Protein AF-A0A6L2MHD5-F1 (afdb_monomer_lite)

Sequence (99 aa):
MLEGYKVVNVPRAEDKKSQSSLYAQLEAIADMKFTYVATCQDYGNQKRTGDRRATDILNLMVNHPSLRVAYIDEFEERVGGKSQKVFYFVLVKAVDNLD

Radius of gyration: 21.29 Å; chains: 1; bounding box: 44×30×66 Å

Secondary structure (DSSP, 8-state):
------------HHHHHHHHHHHHHHHHHHHHH--EEEE-TTHHHHHHHT-HHHHHHHHHHHH-TTEEEEEEEEEEEEETTEEEEEEEEEEE--BTTB-

InterPro domains:
  IPR003440 Glycosyl transferase 48 domain [PF02364] (16-96)

Organism: Tanacetum cinerariifolium (NCBI:txid118510)

Foldseek 3Di:
DDDDDDDPDPDDPVVVVVVVVVVVVVVVVCLVPQAAEDEDACLLVCVVVVPCVVVVVLVVLVVPQSYKYWYKHWDWDQDPNDTDIDIDIDIDGDDPSRD

Structure (mmCIF, N/CA/C/O backbone):
data_AF-A0A6L2MHD5-F1
#
_entry.id   AF-A0A6L2MHD5-F1
#
loop_
_atom_site.group_PDB
_atom_site.id
_atom_site.type_symbol
_atom_site.label_atom_id
_atom_site.label_alt_id
_atom_site.label_comp_id
_atom_site.label_asym_id
_atom_site.label_entity_id
_atom_site.label_seq_id
_atom_site.pdbx_PDB_ins_code
_atom_site.Cartn_x
_atom_site.Cartn_y
_atom_site.Cartn_z
_atom_site.occupancy
_atom_site.B_iso_or_equiv
_atom_site.auth_seq_id
_atom_site.auth_comp_id
_atom_site.auth_asym_id
_atom_site.auth_atom_id
_atom_site.pdbx_PDB_model_num
ATOM 1 N N . MET A 1 1 ? 20.783 15.990 -26.222 1.00 33.84 1 MET A N 1
ATOM 2 C CA . MET A 1 1 ? 20.288 15.123 -27.311 1.00 33.84 1 MET A CA 1
ATOM 3 C C . MET A 1 1 ? 20.934 13.761 -27.133 1.00 33.84 1 MET A C 1
ATOM 5 O O . MET A 1 1 ? 22.152 13.692 -27.104 1.00 33.84 1 MET A O 1
ATOM 9 N N . LEU A 1 2 ? 20.125 12.731 -26.877 1.00 42.56 2 LEU A N 1
ATOM 10 C CA . LEU A 1 2 ? 20.548 11.331 -26.782 1.00 42.56 2 LEU A CA 1
ATOM 11 C C . LEU A 1 2 ? 20.690 10.794 -28.204 1.00 42.56 2 LEU A C 1
ATOM 13 O O . LEU A 1 2 ? 19.685 10.496 -28.846 1.00 42.56 2 LEU A O 1
ATOM 17 N N . GLU A 1 3 ? 21.913 10.725 -28.712 1.00 40.69 3 GLU A N 1
ATOM 18 C CA . GLU A 1 3 ? 22.166 10.248 -30.066 1.00 40.69 3 GLU A CA 1
ATOM 19 C C . GLU A 1 3 ? 22.688 8.812 -30.031 1.00 40.69 3 GLU A C 1
ATOM 21 O O . GLU A 1 3 ? 23.769 8.534 -29.524 1.00 40.69 3 GLU A O 1
ATOM 26 N N . GLY A 1 4 ? 21.857 7.908 -30.555 1.00 46.53 4 GLY A N 1
ATOM 27 C CA . GLY A 1 4 ? 22.281 6.686 -31.230 1.00 46.53 4 GLY A CA 1
ATOM 28 C C . GLY A 1 4 ? 22.969 5.613 -30.389 1.00 46.53 4 GLY A C 1
ATOM 29 O O . GLY A 1 4 ? 24.190 5.564 -30.311 1.00 46.53 4 GLY A O 1
ATOM 30 N N . TYR A 1 5 ? 22.201 4.623 -29.927 1.00 40.41 5 TYR A N 1
ATOM 31 C CA . TYR A 1 5 ? 22.749 3.292 -29.651 1.00 40.41 5 TYR A CA 1
ATOM 32 C C . TYR A 1 5 ? 21.964 2.230 -30.425 1.00 40.41 5 TYR A C 1
ATOM 34 O O . TYR A 1 5 ? 20.971 1.676 -29.960 1.00 40.41 5 TYR A O 1
ATOM 42 N N . LYS A 1 6 ? 22.427 1.942 -31.645 1.00 57.19 6 LYS A N 1
ATOM 43 C CA . LYS A 1 6 ? 22.216 0.645 -32.294 1.00 57.19 6 LYS A CA 1
ATOM 44 C C . LYS A 1 6 ? 23.580 -0.015 -32.441 1.00 57.19 6 LYS A C 1
ATOM 46 O O . LYS A 1 6 ? 24.341 0.330 -33.336 1.00 57.19 6 LYS A O 1
ATOM 51 N N . VAL A 1 7 ? 23.855 -0.985 -31.578 1.00 45.72 7 VAL A N 1
ATOM 52 C CA . VAL A 1 7 ? 24.939 -1.950 -31.766 1.00 45.72 7 VAL A CA 1
ATOM 53 C C . VAL A 1 7 ? 24.312 -3.332 -31.625 1.00 45.72 7 VAL A C 1
ATOM 55 O O . VAL A 1 7 ? 24.078 -3.811 -30.519 1.00 45.72 7 VAL A O 1
ATOM 58 N N . VAL A 1 8 ? 23.985 -3.964 -32.756 1.00 50.84 8 VAL A N 1
ATOM 59 C CA . VAL A 1 8 ? 23.705 -5.404 -32.780 1.00 50.84 8 VAL A CA 1
ATOM 60 C C . VAL A 1 8 ? 25.063 -6.092 -32.741 1.00 50.84 8 VAL A C 1
ATOM 62 O O . VAL A 1 8 ? 25.674 -6.340 -33.774 1.00 50.84 8 VAL A O 1
ATOM 65 N N . ASN A 1 9 ? 25.563 -6.332 -31.531 1.00 53.72 9 ASN A N 1
ATOM 66 C CA . ASN A 1 9 ? 26.703 -7.205 -31.294 1.00 53.72 9 ASN A CA 1
ATOM 67 C C . ASN A 1 9 ? 26.191 -8.428 -30.531 1.00 53.72 9 ASN A C 1
ATOM 69 O O . ASN A 1 9 ? 25.541 -8.287 -29.494 1.00 53.72 9 ASN A O 1
ATOM 73 N N . VAL A 1 10 ? 26.419 -9.624 -31.072 1.00 55.72 10 VAL A N 1
ATOM 74 C CA . VAL A 1 10 ? 26.019 -10.874 -30.416 1.00 55.72 10 VAL A CA 1
ATOM 75 C C . VAL A 1 10 ? 26.919 -11.041 -29.183 1.00 55.72 10 VAL A C 1
ATOM 77 O O . VAL A 1 10 ? 28.124 -11.220 -29.359 1.00 55.72 10 VAL A O 1
ATOM 80 N N . PRO A 1 11 ? 26.406 -10.951 -27.939 1.00 52.81 11 PRO A N 1
ATOM 81 C CA . PRO A 1 11 ? 27.284 -10.782 -26.784 1.00 52.81 11 PRO A CA 1
ATOM 82 C C . PRO A 1 11 ? 27.949 -12.106 -26.389 1.00 52.81 11 PRO A C 1
ATOM 84 O O . PRO A 1 11 ? 27.273 -13.142 -26.306 1.00 52.81 11 PRO A O 1
ATOM 87 N N . ARG A 1 12 ? 29.256 -12.066 -26.080 1.00 58.69 12 ARG A N 1
ATOM 88 C CA . ARG A 1 12 ? 29.965 -13.164 -25.396 1.00 58.69 12 ARG A CA 1
ATOM 89 C C . ARG A 1 12 ? 29.346 -13.388 -24.010 1.00 58.69 12 ARG A C 1
ATOM 91 O O . ARG A 1 12 ? 28.742 -12.491 -23.428 1.00 58.69 12 ARG A O 1
ATOM 98 N N . ALA A 1 13 ? 29.483 -14.598 -23.465 1.00 60.22 13 ALA A N 1
ATOM 99 C CA . ALA A 1 13 ? 28.856 -14.980 -22.192 1.00 60.22 13 ALA A CA 1
ATOM 100 C C . ALA A 1 13 ? 29.234 -14.059 -21.008 1.00 60.22 13 ALA A C 1
ATOM 102 O O . ALA A 1 13 ? 28.407 -13.827 -20.127 1.00 60.22 13 ALA A O 1
ATOM 103 N N . GLU A 1 14 ? 30.442 -13.490 -21.015 1.00 59.00 14 GLU A N 1
ATOM 104 C CA . GLU A 1 14 ? 30.916 -12.532 -20.004 1.00 59.00 14 GLU A CA 1
ATOM 105 C C . GLU A 1 14 ? 30.239 -11.156 -20.134 1.00 59.00 14 GLU A C 1
ATOM 107 O O . GLU A 1 14 ? 29.817 -10.580 -19.129 1.00 59.00 14 GLU A O 1
ATOM 112 N N . ASP A 1 15 ? 30.011 -10.684 -21.365 1.00 58.06 15 ASP A N 1
ATOM 113 C CA . ASP A 1 15 ? 29.285 -9.437 -21.637 1.00 58.06 15 ASP A CA 1
ATOM 114 C C . ASP A 1 15 ? 27.815 -9.541 -21.220 1.00 58.06 15 ASP A C 1
ATOM 116 O O . ASP A 1 15 ? 27.254 -8.589 -20.682 1.00 58.06 15 ASP A O 1
ATOM 120 N N . LYS A 1 16 ? 27.187 -10.715 -21.386 1.00 59.88 16 LYS A N 1
ATOM 121 C CA . LYS A 1 16 ? 25.812 -10.959 -20.907 1.00 59.88 16 LYS A CA 1
ATOM 122 C C . LYS A 1 16 ? 25.703 -10.829 -19.387 1.00 59.88 16 LYS A C 1
ATOM 124 O O . LYS A 1 16 ? 24.717 -10.291 -18.889 1.00 59.88 16 LYS A O 1
ATOM 129 N N . LYS A 1 17 ? 26.718 -11.299 -18.655 1.00 62.69 17 LYS A N 1
ATOM 130 C CA . LYS A 1 17 ? 26.761 -11.243 -17.187 1.00 62.69 17 LYS A CA 1
ATOM 131 C C . LYS A 1 17 ? 26.982 -9.810 -16.685 1.00 62.69 17 LYS A C 1
ATOM 133 O O . LYS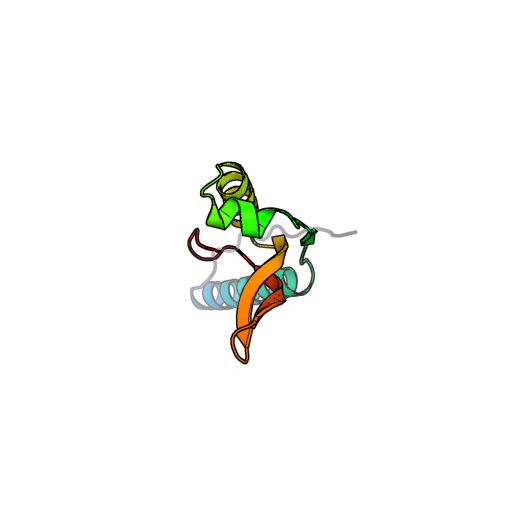 A 1 17 ? 26.334 -9.395 -15.729 1.00 62.69 17 LYS A O 1
ATOM 138 N N . SER A 1 18 ? 27.839 -9.050 -17.371 1.00 67.62 18 SER A N 1
ATOM 139 C CA . SER A 1 18 ? 28.086 -7.625 -17.104 1.00 67.62 18 SER A CA 1
ATOM 140 C C . SER A 1 18 ? 26.860 -6.752 -17.406 1.00 67.62 18 SER A C 1
ATOM 142 O O . SER A 1 18 ? 26.452 -5.936 -16.585 1.00 67.62 18 SER A O 1
ATOM 144 N N . GLN A 1 19 ? 26.191 -6.988 -18.538 1.00 71.88 19 GLN A N 1
ATOM 145 C CA . GLN A 1 19 ? 24.944 -6.300 -18.885 1.00 71.88 19 GLN A CA 1
ATOM 146 C C . GLN A 1 19 ? 23.836 -6.607 -17.870 1.00 71.88 19 GLN A C 1
ATOM 148 O O . GLN A 1 19 ? 23.196 -5.690 -17.368 1.00 71.88 19 GLN A O 1
ATOM 153 N N . SER A 1 20 ? 23.652 -7.875 -17.493 1.00 75.62 20 SER A N 1
ATOM 154 C CA . SER A 1 20 ? 22.662 -8.267 -16.481 1.00 75.62 20 SER A CA 1
ATOM 155 C C . SER A 1 20 ? 22.898 -7.599 -15.120 1.00 75.62 20 SER A C 1
ATOM 157 O O . SER A 1 20 ? 21.928 -7.208 -14.472 1.00 75.62 20 SER A O 1
ATOM 159 N N . SER A 1 21 ? 24.155 -7.433 -14.691 1.00 84.38 21 SER A N 1
ATOM 160 C CA . SER A 1 21 ? 24.462 -6.773 -13.414 1.00 84.38 21 SER A CA 1
ATOM 161 C C . SER A 1 21 ? 24.216 -5.263 -13.461 1.00 84.38 21 SER A C 1
ATOM 163 O O . SER A 1 21 ? 23.782 -4.685 -12.464 1.00 84.38 21 SER A O 1
ATOM 165 N N . LEU A 1 22 ? 24.454 -4.625 -14.611 1.00 86.50 22 LEU A N 1
ATOM 166 C CA . LEU A 1 22 ? 24.154 -3.212 -14.825 1.00 86.50 22 LEU A CA 1
ATOM 167 C C . LEU A 1 22 ? 22.642 -2.960 -14.833 1.00 86.50 22 LEU A C 1
ATOM 169 O O . LEU A 1 22 ? 22.183 -2.016 -14.195 1.00 86.50 22 LEU A O 1
ATOM 173 N N . TYR A 1 23 ? 21.866 -3.821 -15.499 1.00 84.62 23 TYR A N 1
ATOM 174 C CA . TYR A 1 23 ? 20.402 -3.741 -15.491 1.00 84.62 23 TYR A CA 1
ATOM 175 C C . TYR A 1 23 ? 19.831 -3.870 -14.075 1.00 84.62 23 TYR A C 1
ATOM 177 O O . TYR A 1 23 ? 19.039 -3.022 -13.676 1.00 84.62 23 TYR A O 1
ATOM 185 N N . ALA A 1 24 ? 20.297 -4.844 -13.286 1.00 85.62 24 ALA A N 1
ATOM 186 C CA . ALA A 1 24 ? 19.860 -5.004 -11.897 1.00 85.62 24 ALA A CA 1
ATOM 187 C C . ALA A 1 24 ? 20.193 -3.776 -11.024 1.00 85.62 24 ALA A C 1
ATOM 189 O O . ALA A 1 24 ? 19.400 -3.371 -10.178 1.00 85.62 24 ALA A O 1
ATOM 190 N N . GLN A 1 25 ? 21.354 -3.145 -11.239 1.00 86.31 25 GLN A N 1
ATOM 191 C CA . GLN A 1 25 ? 21.718 -1.907 -10.540 1.00 86.31 25 GLN A CA 1
ATOM 192 C C . GLN A 1 25 ? 20.830 -0.727 -10.947 1.00 86.31 25 GLN A C 1
ATOM 194 O O . GLN A 1 25 ? 20.428 0.059 -10.091 1.00 86.31 25 GLN A O 1
ATOM 199 N N . LEU A 1 26 ? 20.519 -0.590 -12.238 1.00 83.50 26 LEU A N 1
ATOM 200 C CA . LEU A 1 26 ? 19.630 0.462 -12.729 1.00 83.50 26 LEU A CA 1
ATOM 201 C C . LEU A 1 26 ? 18.204 0.288 -12.199 1.00 83.50 26 LEU A C 1
ATOM 203 O O . LEU A 1 26 ? 17.596 1.275 -11.794 1.00 83.50 26 LEU A O 1
ATOM 207 N N . GLU A 1 27 ? 17.707 -0.946 -12.146 1.00 80.56 27 GLU A N 1
ATOM 208 C CA . GLU A 1 27 ? 16.414 -1.290 -11.551 1.00 80.56 27 GLU A CA 1
ATOM 209 C C . GLU A 1 27 ? 16.390 -0.960 -10.052 1.00 80.56 27 GLU A C 1
ATOM 211 O O . GLU A 1 27 ? 15.512 -0.230 -9.602 1.00 80.56 27 GLU A O 1
ATOM 216 N N . ALA A 1 28 ? 17.425 -1.343 -9.297 1.00 81.94 28 ALA A N 1
ATOM 217 C CA . ALA A 1 28 ? 17.540 -0.998 -7.878 1.00 81.94 28 ALA A CA 1
ATOM 218 C C . ALA A 1 28 ? 17.595 0.523 -7.629 1.00 81.94 28 ALA A C 1
ATOM 220 O O . ALA A 1 28 ? 17.004 1.030 -6.673 1.00 81.94 28 ALA A O 1
ATOM 221 N N . ILE A 1 29 ? 18.290 1.276 -8.490 1.00 80.75 29 ILE A N 1
ATOM 222 C CA . ILE A 1 29 ? 18.323 2.744 -8.421 1.00 80.75 29 ILE A CA 1
ATOM 223 C C . ILE A 1 29 ? 16.950 3.331 -8.763 1.00 80.75 29 ILE A C 1
ATOM 225 O O . ILE A 1 29 ? 16.533 4.297 -8.121 1.00 80.75 29 ILE A O 1
ATOM 229 N N . ALA A 1 30 ? 16.251 2.777 -9.754 1.00 72.50 30 ALA A N 1
ATOM 230 C CA . ALA A 1 30 ? 14.914 3.218 -10.126 1.00 72.50 30 ALA A CA 1
ATOM 231 C C . ALA A 1 30 ? 13.913 2.968 -8.989 1.00 72.50 30 ALA A C 1
ATOM 233 O O . ALA A 1 30 ? 13.205 3.895 -8.609 1.00 72.50 30 ALA A O 1
ATOM 234 N N . ASP A 1 31 ? 13.943 1.794 -8.363 1.00 73.31 31 ASP A N 1
ATOM 235 C CA . ASP A 1 31 ? 13.103 1.457 -7.208 1.00 73.31 31 ASP A CA 1
ATOM 236 C C . ASP A 1 31 ? 13.382 2.337 -5.984 1.00 73.31 31 ASP A C 1
ATOM 238 O O . ASP A 1 31 ? 12.470 2.662 -5.215 1.00 73.31 31 ASP A O 1
ATOM 242 N N . MET A 1 32 ? 14.641 2.745 -5.795 1.00 74.38 32 MET A N 1
ATOM 243 C CA . MET A 1 32 ? 15.029 3.658 -4.721 1.00 74.38 32 MET A CA 1
ATOM 244 C C . MET A 1 32 ? 14.575 5.097 -4.995 1.00 74.38 32 MET A C 1
ATOM 246 O O . MET A 1 32 ? 14.164 5.797 -4.072 1.00 74.38 32 MET A O 1
ATOM 250 N N . LYS A 1 33 ? 14.665 5.561 -6.248 1.00 72.69 33 LYS A N 1
ATOM 251 C CA . LYS A 1 33 ? 14.409 6.965 -6.615 1.00 72.69 33 LYS A CA 1
ATOM 252 C C . LYS A 1 33 ? 12.957 7.256 -6.970 1.00 72.69 33 LYS A C 1
ATOM 254 O O . LYS A 1 33 ? 12.479 8.354 -6.701 1.00 72.69 33 LYS A O 1
ATOM 259 N N . PHE A 1 34 ? 12.264 6.300 -7.570 1.00 64.56 34 PHE A N 1
ATOM 260 C CA . PHE A 1 34 ? 10.901 6.451 -8.056 1.00 64.56 34 PHE A CA 1
ATOM 261 C C . PHE A 1 34 ? 9.989 5.579 -7.216 1.00 64.56 34 PHE A C 1
ATOM 263 O O . PHE A 1 34 ? 9.552 4.517 -7.626 1.00 64.56 34 PHE A O 1
ATOM 270 N N . THR A 1 35 ? 9.724 6.032 -5.997 1.00 79.25 35 THR A N 1
ATOM 271 C CA . THR A 1 35 ? 8.703 5.430 -5.148 1.00 79.25 35 THR A CA 1
ATOM 272 C C . THR A 1 35 ? 7.476 6.323 -5.182 1.00 79.25 35 THR A C 1
ATOM 274 O O . THR A 1 35 ? 7.501 7.431 -4.650 1.00 79.25 35 THR A O 1
ATOM 277 N N . TYR A 1 36 ? 6.399 5.854 -5.805 1.00 88.12 36 TYR A N 1
ATOM 278 C CA . TYR A 1 36 ? 5.105 6.514 -5.669 1.00 88.12 36 TYR A CA 1
ATOM 279 C C . TYR A 1 36 ? 4.469 6.014 -4.377 1.00 88.12 36 TYR A C 1
ATOM 281 O O . TYR A 1 36 ? 4.397 4.808 -4.156 1.00 88.12 36 TYR A O 1
ATOM 289 N N . VAL A 1 37 ? 4.036 6.925 -3.507 1.00 91.00 37 VAL A N 1
ATOM 290 C CA . VAL A 1 37 ? 3.296 6.569 -2.292 1.00 91.00 37 VAL A CA 1
ATOM 291 C C . VAL A 1 37 ? 1.875 7.083 -2.433 1.00 91.00 37 VAL A C 1
ATOM 293 O O . VAL A 1 37 ? 1.665 8.288 -2.562 1.00 91.00 37 VAL A O 1
ATOM 296 N N . ALA A 1 38 ? 0.908 6.172 -2.398 1.00 92.75 38 ALA A N 1
ATOM 297 C CA . ALA A 1 38 ? -0.507 6.507 -2.326 1.00 92.75 38 ALA A CA 1
ATOM 298 C C . ALA A 1 38 ? -1.005 6.300 -0.893 1.00 92.75 38 ALA A C 1
ATOM 300 O O . ALA A 1 38 ? -0.768 5.254 -0.289 1.00 92.75 38 ALA A O 1
ATOM 301 N N . THR A 1 39 ? -1.693 7.294 -0.333 1.00 92.69 39 THR A N 1
ATOM 302 C CA . THR A 1 39 ? -2.339 7.153 0.973 1.00 92.69 39 THR A CA 1
ATOM 303 C C . THR A 1 39 ? -3.734 6.562 0.788 1.00 92.69 39 THR A C 1
ATOM 305 O O . THR A 1 39 ? -4.590 7.133 0.115 1.00 92.69 39 THR A O 1
ATOM 308 N N . CYS A 1 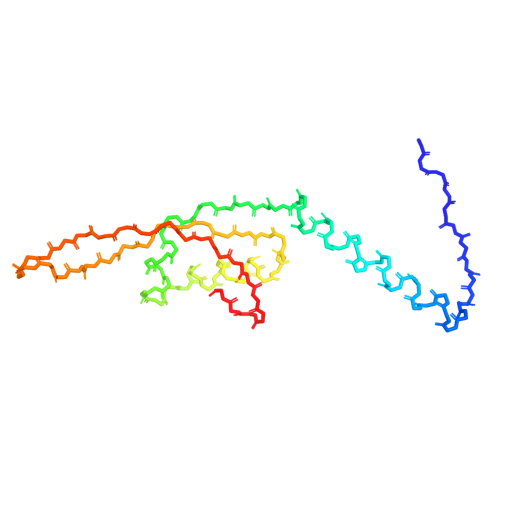40 ? -3.978 5.405 1.392 1.00 90.06 40 CYS A N 1
ATOM 309 C CA . CYS A 1 40 ? -5.259 4.708 1.340 1.00 90.06 40 CYS A CA 1
ATOM 310 C C . CYS A 1 40 ? -5.701 4.417 2.772 1.00 90.06 40 CYS A C 1
ATOM 312 O O . CYS A 1 40 ? -5.581 3.295 3.244 1.00 90.06 40 CYS A O 1
ATOM 314 N N . GLN A 1 41 ? -6.180 5.441 3.484 1.00 89.19 41 GLN A N 1
ATOM 315 C CA . GLN A 1 41 ? -6.492 5.336 4.918 1.00 89.19 41 GLN A CA 1
ATOM 316 C C . GLN A 1 41 ? -7.457 4.182 5.237 1.00 89.19 41 GLN A C 1
ATOM 318 O O . GLN A 1 41 ? -7.254 3.462 6.208 1.00 89.19 41 GLN A O 1
ATOM 323 N N . ASP A 1 42 ? -8.431 3.930 4.361 1.00 91.19 42 ASP A N 1
ATOM 324 C CA . ASP A 1 42 ? -9.410 2.852 4.539 1.00 91.19 42 ASP A CA 1
ATOM 325 C C . ASP A 1 42 ? -8.875 1.453 4.187 1.00 91.19 42 ASP A C 1
ATOM 327 O O . ASP A 1 42 ? -9.572 0.462 4.408 1.00 91.19 42 ASP A O 1
ATOM 331 N N . TYR A 1 43 ? -7.664 1.342 3.631 1.00 93.12 43 TYR A N 1
ATOM 332 C CA . TYR A 1 43 ? -7.117 0.077 3.136 1.00 93.12 43 TYR A CA 1
ATOM 333 C C . TYR A 1 43 ? -7.001 -0.980 4.237 1.00 93.12 43 TYR A C 1
ATOM 335 O O . TYR A 1 43 ? -7.428 -2.113 4.036 1.00 93.12 43 TYR A O 1
ATOM 343 N N . GLY A 1 44 ? -6.514 -0.610 5.426 1.00 90.62 44 GLY A N 1
ATOM 344 C CA . GLY A 1 44 ? -6.401 -1.542 6.555 1.00 90.62 44 GLY A CA 1
ATOM 345 C C . GLY A 1 44 ? -7.751 -2.129 6.984 1.00 90.62 44 GLY A C 1
ATOM 346 O O . GLY A 1 44 ? -7.866 -3.329 7.247 1.00 90.62 44 GLY A O 1
ATOM 347 N N . ASN A 1 45 ? -8.806 -1.308 6.984 1.00 91.62 45 ASN A N 1
ATOM 348 C CA . ASN A 1 45 ? -10.166 -1.762 7.275 1.00 91.62 45 ASN A CA 1
ATOM 349 C C . ASN A 1 45 ? -10.739 -2.630 6.141 1.00 91.62 45 ASN A C 1
ATOM 351 O O . ASN A 1 45 ? -11.345 -3.671 6.394 1.00 91.62 45 ASN A O 1
ATOM 355 N N . GLN A 1 46 ? -10.513 -2.245 4.883 1.00 93.81 46 GLN A N 1
ATOM 356 C CA . GLN A 1 46 ? -10.922 -3.032 3.716 1.00 93.81 46 GLN A CA 1
ATO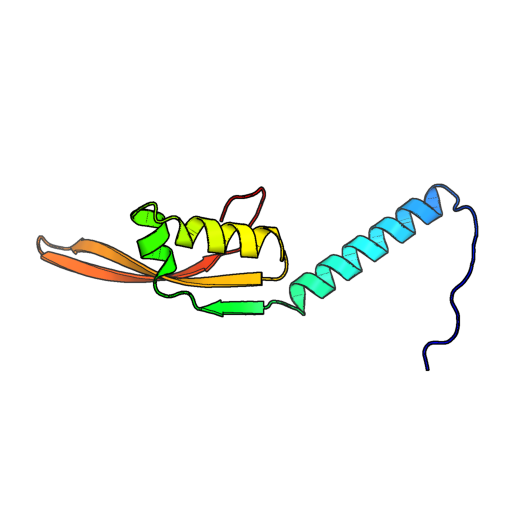M 357 C C . GLN A 1 46 ? -10.238 -4.409 3.702 1.00 93.81 46 GLN A C 1
ATOM 359 O O . GLN A 1 46 ? -10.905 -5.416 3.471 1.00 93.81 46 GLN A O 1
ATOM 364 N N . LYS A 1 47 ? -8.943 -4.478 4.043 1.00 91.81 47 LYS A N 1
ATOM 365 C CA . LYS A 1 47 ? -8.175 -5.728 4.154 1.00 91.81 47 LYS A CA 1
ATOM 366 C C . LYS A 1 47 ? -8.742 -6.632 5.251 1.00 91.81 47 LYS A C 1
ATOM 368 O O . LYS A 1 47 ? -8.973 -7.812 5.005 1.00 91.81 47 LYS A O 1
ATOM 373 N N . ARG A 1 48 ? -9.041 -6.084 6.438 1.00 90.12 48 ARG A N 1
ATOM 374 C CA . ARG A 1 48 ? -9.637 -6.846 7.557 1.00 90.12 48 ARG A CA 1
ATOM 375 C C . ARG A 1 48 ? -11.044 -7.358 7.275 1.00 90.12 48 ARG A C 1
ATOM 377 O O . ARG A 1 48 ? -11.394 -8.446 7.720 1.00 90.12 48 ARG A O 1
ATOM 384 N N . THR A 1 49 ? -11.852 -6.578 6.567 1.00 92.69 49 THR A N 1
ATOM 385 C CA . THR A 1 49 ? -13.238 -6.945 6.241 1.00 92.69 49 THR A CA 1
ATOM 386 C C . THR A 1 49 ? -13.351 -7.812 4.984 1.00 92.69 49 THR A C 1
ATOM 388 O O . THR A 1 49 ? -14.441 -8.292 4.684 1.00 92.69 49 THR A O 1
ATOM 391 N N . GLY A 1 50 ? -12.245 -8.047 4.264 1.00 92.25 50 GLY A N 1
ATOM 392 C CA . GLY A 1 50 ? -12.240 -8.809 3.013 1.00 92.25 50 GLY A CA 1
ATOM 393 C C . GLY A 1 50 ? -12.944 -8.084 1.861 1.00 92.25 50 GLY A C 1
ATOM 394 O O . GLY A 1 50 ? -13.500 -8.725 0.972 1.00 92.25 50 GLY A O 1
ATOM 395 N N . ASP A 1 51 ? -12.966 -6.751 1.884 1.00 96.25 51 ASP A N 1
ATOM 396 C CA . ASP A 1 51 ? -13.573 -5.933 0.837 1.00 96.25 51 ASP A CA 1
ATOM 397 C C . ASP A 1 51 ? -12.765 -6.039 -0.467 1.00 96.25 51 ASP A C 1
ATOM 399 O O . ASP A 1 51 ? -11.541 -5.893 -0.463 1.00 96.25 51 ASP A O 1
ATOM 403 N N . ARG A 1 52 ? -13.446 -6.219 -1.609 1.00 95.44 52 ARG A N 1
ATOM 404 C CA . ARG A 1 52 ? -12.787 -6.325 -2.925 1.00 95.44 52 ARG A CA 1
ATOM 405 C C . ARG A 1 52 ? -11.897 -5.127 -3.253 1.00 95.44 52 ARG A C 1
ATOM 407 O O . ARG A 1 52 ? -10.945 -5.276 -4.006 1.00 95.44 52 ARG A O 1
ATOM 414 N N . ARG A 1 53 ? -12.194 -3.945 -2.701 1.00 95.25 53 ARG A N 1
ATOM 415 C CA . ARG A 1 53 ? -11.392 -2.733 -2.915 1.00 95.25 53 ARG A CA 1
ATOM 416 C C . ARG A 1 53 ? -9.958 -2.906 -2.413 1.00 95.25 53 ARG A C 1
ATOM 418 O O . ARG A 1 53 ? -9.043 -2.382 -3.041 1.00 95.25 53 ARG A O 1
ATOM 425 N N . ALA A 1 54 ? -9.744 -3.694 -1.354 1.00 94.50 54 ALA A N 1
ATOM 426 C CA . ALA A 1 54 ? -8.396 -4.051 -0.917 1.00 94.50 54 ALA A CA 1
ATOM 427 C C . ALA A 1 54 ? -7.680 -4.912 -1.968 1.00 94.50 54 ALA A C 1
ATOM 429 O O . ALA A 1 54 ? -6.515 -4.674 -2.269 1.00 94.50 54 ALA A O 1
ATOM 430 N N . THR A 1 55 ? -8.385 -5.861 -2.589 1.00 94.38 55 THR A N 1
ATOM 431 C CA . THR A 1 55 ? -7.840 -6.668 -3.691 1.00 94.38 55 THR A CA 1
ATOM 432 C C . THR A 1 55 ? -7.512 -5.814 -4.915 1.00 94.38 55 THR A C 1
ATOM 434 O O . THR A 1 55 ? -6.460 -6.000 -5.519 1.00 94.38 55 THR A O 1
ATOM 437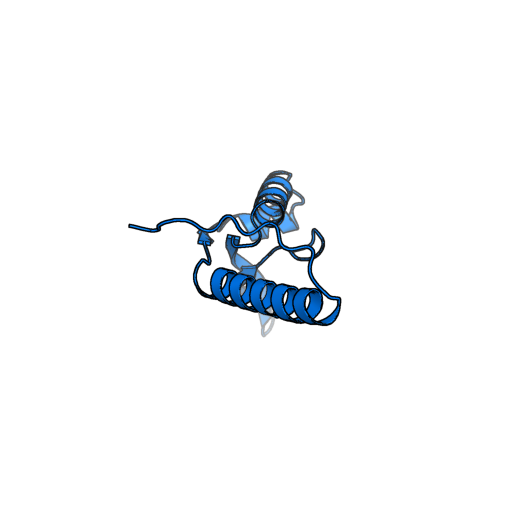 N N . ASP A 1 56 ? -8.364 -4.849 -5.265 1.00 95.12 56 ASP A N 1
ATOM 438 C CA . ASP A 1 56 ? -8.106 -3.925 -6.376 1.00 95.12 56 ASP A CA 1
ATOM 439 C C . ASP A 1 56 ? -6.843 -3.082 -6.123 1.00 95.12 56 ASP A C 1
ATOM 441 O O . ASP A 1 56 ? -6.019 -2.911 -7.022 1.00 95.12 56 ASP A O 1
ATOM 445 N N . ILE A 1 57 ? -6.646 -2.607 -4.886 1.00 94.62 57 ILE A N 1
ATOM 446 C CA . ILE A 1 57 ? -5.441 -1.870 -4.475 1.00 94.62 57 ILE A CA 1
ATOM 447 C C . ILE A 1 57 ? -4.198 -2.773 -4.506 1.00 94.62 57 ILE A C 1
ATOM 449 O O . ILE A 1 57 ? -3.162 -2.358 -5.027 1.00 94.62 57 ILE A O 1
ATOM 453 N N . LEU A 1 58 ? -4.294 -4.013 -4.015 1.00 93.69 58 LEU A N 1
ATOM 454 C CA . LEU A 1 58 ? -3.219 -5.005 -4.110 1.00 93.69 58 LEU A CA 1
ATOM 455 C C . LEU A 1 58 ? -2.825 -5.265 -5.569 1.00 93.69 58 LEU A C 1
ATOM 457 O O . LEU A 1 58 ? -1.645 -5.201 -5.906 1.00 93.69 58 LEU A O 1
ATOM 461 N N . ASN A 1 59 ? -3.802 -5.480 -6.450 1.00 94.12 59 ASN A N 1
ATOM 462 C CA . ASN A 1 59 ? -3.564 -5.661 -7.882 1.00 94.12 59 ASN A CA 1
ATOM 463 C C . ASN A 1 59 ? -2.862 -4.445 -8.497 1.00 94.12 59 ASN A C 1
ATOM 465 O O . ASN A 1 59 ? -1.989 -4.590 -9.351 1.00 94.12 59 ASN A O 1
ATOM 469 N N . LEU A 1 60 ? -3.215 -3.237 -8.054 1.00 93.38 60 LEU A N 1
ATOM 470 C CA . LEU A 1 60 ? -2.575 -2.010 -8.509 1.00 93.38 60 LEU A CA 1
ATOM 471 C C . LEU A 1 60 ? -1.104 -1.945 -8.055 1.00 93.38 60 LEU A C 1
ATOM 473 O O . LEU A 1 60 ? -0.247 -1.595 -8.862 1.00 93.38 60 LEU A O 1
ATOM 477 N N . MET A 1 61 ? -0.788 -2.359 -6.822 1.00 93.00 61 MET A N 1
ATOM 478 C CA . MET A 1 61 ? 0.600 -2.483 -6.347 1.00 93.00 61 MET A CA 1
ATOM 479 C C . MET A 1 61 ? 1.392 -3.565 -7.098 1.00 93.00 61 MET A C 1
ATOM 481 O O . MET A 1 61 ? 2.548 -3.340 -7.441 1.00 93.00 61 MET A O 1
ATOM 485 N N . VAL A 1 62 ? 0.786 -4.719 -7.398 1.00 92.50 62 VAL A N 1
ATOM 486 C CA . VAL A 1 62 ? 1.429 -5.800 -8.173 1.00 92.50 62 VAL A CA 1
ATOM 487 C C . VAL A 1 62 ? 1.764 -5.339 -9.595 1.00 92.50 62 VAL A C 1
ATOM 489 O O . VAL A 1 62 ? 2.862 -5.588 -10.087 1.00 92.50 62 VAL A O 1
ATOM 492 N N . ASN A 1 63 ? 0.840 -4.631 -10.250 1.00 92.25 63 ASN A N 1
ATOM 493 C CA . ASN A 1 63 ? 1.030 -4.127 -11.614 1.00 92.25 63 ASN A CA 1
ATOM 494 C C . ASN A 1 63 ? 2.002 -2.939 -11.693 1.00 92.25 63 ASN A C 1
ATOM 496 O O . ASN A 1 63 ? 2.529 -2.639 -12.767 1.00 92.25 63 ASN A O 1
ATOM 500 N N . HIS A 1 64 ? 2.247 -2.262 -10.571 1.00 90.44 64 HIS A N 1
ATOM 501 C CA . HIS A 1 64 ? 3.148 -1.120 -10.473 1.00 90.44 64 HIS A CA 1
ATOM 502 C C . HIS A 1 64 ? 4.148 -1.328 -9.324 1.00 90.44 64 HIS A C 1
ATOM 504 O O . HIS A 1 64 ? 3.953 -0.760 -8.252 1.00 90.44 64 HIS A O 1
ATOM 510 N N . PRO A 1 65 ? 5.252 -2.072 -9.538 1.00 86.38 65 PRO A N 1
ATOM 511 C CA . PRO A 1 65 ? 6.200 -2.459 -8.478 1.00 86.38 65 PRO A CA 1
ATOM 512 C C . PRO A 1 65 ? 6.807 -1.291 -7.685 1.00 86.38 65 PRO A C 1
ATOM 514 O O . PRO A 1 65 ? 7.175 -1.424 -6.519 1.00 86.38 65 PRO A O 1
ATOM 517 N N . SER A 1 66 ? 6.889 -0.121 -8.315 1.00 86.38 66 SER A N 1
ATOM 518 C CA . SER A 1 66 ? 7.372 1.123 -7.716 1.00 86.38 66 SER A CA 1
ATOM 519 C C . SER A 1 66 ? 6.358 1.801 -6.776 1.00 86.38 66 SER A C 1
ATOM 521 O O . SER A 1 66 ? 6.714 2.732 -6.046 1.00 86.38 66 SER A O 1
ATOM 523 N N . LEU A 1 67 ? 5.090 1.374 -6.795 1.00 90.25 67 LEU A N 1
ATOM 524 C CA . LEU A 1 67 ? 4.031 1.899 -5.942 1.00 90.25 67 LEU A CA 1
ATOM 525 C C . LEU A 1 67 ? 4.084 1.264 -4.552 1.00 90.25 67 LEU A C 1
ATOM 527 O O . LEU A 1 67 ? 4.204 0.053 -4.387 1.00 90.25 67 LEU A O 1
ATOM 531 N N . ARG A 1 68 ? 3.917 2.107 -3.538 1.00 91.75 68 ARG A N 1
ATOM 532 C CA . ARG A 1 68 ? 3.696 1.710 -2.151 1.00 91.75 68 ARG A CA 1
ATOM 533 C C . ARG A 1 68 ? 2.397 2.323 -1.650 1.00 91.75 68 ARG A C 1
ATOM 535 O O . ARG A 1 68 ? 2.046 3.443 -2.031 1.00 91.75 68 ARG A O 1
ATOM 542 N N . VAL A 1 69 ? 1.703 1.610 -0.774 1.00 94.69 69 VAL A N 1
ATOM 543 C CA . VAL A 1 69 ? 0.465 2.091 -0.152 1.00 94.69 69 VAL A CA 1
ATOM 544 C C . VAL A 1 69 ? 0.725 2.373 1.317 1.00 94.69 69 VAL A C 1
ATOM 546 O O . VAL A 1 69 ? 1.260 1.534 2.037 1.00 94.69 69 VAL A O 1
ATOM 549 N N . ALA A 1 70 ? 0.359 3.573 1.756 1.00 95.12 70 ALA A N 1
ATOM 550 C CA . ALA A 1 70 ? 0.428 3.980 3.149 1.00 95.12 70 ALA A CA 1
ATOM 551 C C . ALA A 1 70 ? -0.979 4.049 3.751 1.00 95.12 70 ALA A C 1
ATOM 553 O O . ALA A 1 70 ? -1.876 4.658 3.165 1.00 95.12 70 ALA A O 1
ATOM 554 N N . TYR A 1 71 ? -1.174 3.464 4.928 1.00 94.94 71 TYR A N 1
ATOM 555 C CA . TYR A 1 71 ? -2.448 3.500 5.648 1.00 94.94 71 TYR A CA 1
ATOM 556 C C . TYR A 1 71 ? -2.231 3.533 7.162 1.00 94.94 71 TYR A C 1
ATOM 558 O 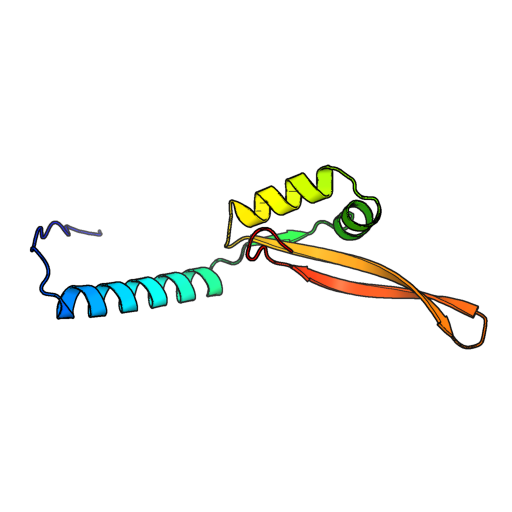O . TYR A 1 71 ? -1.129 3.274 7.648 1.00 94.94 71 TYR A O 1
ATOM 566 N N . ILE A 1 72 ? -3.275 3.886 7.910 1.00 92.38 72 ILE A N 1
ATOM 567 C CA . ILE A 1 72 ? -3.281 3.790 9.370 1.00 92.38 72 ILE A CA 1
ATOM 568 C C . ILE A 1 72 ? -4.022 2.517 9.751 1.00 92.38 72 ILE A C 1
ATOM 570 O O . ILE A 1 72 ? -5.170 2.323 9.353 1.00 92.38 72 ILE A O 1
ATOM 574 N N . ASP A 1 73 ? -3.373 1.658 10.527 1.00 90.31 73 ASP A N 1
ATOM 575 C CA . ASP A 1 73 ? -4.024 0.497 11.112 1.00 90.31 73 ASP A CA 1
ATOM 576 C C . ASP A 1 73 ? -4.453 0.797 12.547 1.00 90.31 7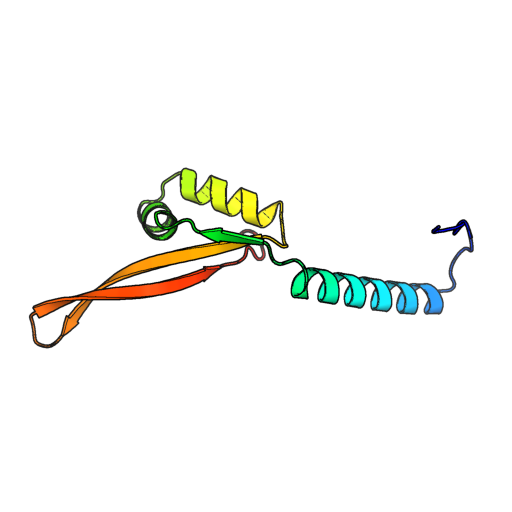3 ASP A C 1
ATOM 578 O O . ASP A 1 73 ? -3.673 1.307 13.354 1.00 90.31 73 ASP A O 1
ATOM 582 N N . GLU A 1 74 ? -5.714 0.506 12.844 1.00 88.56 74 GLU A N 1
ATOM 583 C CA . GLU A 1 74 ? -6.344 0.775 14.132 1.00 88.56 74 GLU A CA 1
ATOM 584 C C . GLU A 1 74 ? -6.613 -0.531 14.882 1.00 88.56 74 GLU A C 1
ATOM 586 O O . GLU A 1 74 ? -7.367 -1.389 14.407 1.00 88.56 74 GLU A O 1
ATOM 591 N N . PHE A 1 75 ? -6.045 -0.651 16.079 1.00 85.12 75 PHE A N 1
ATOM 592 C CA . PHE A 1 75 ? -6.218 -1.797 16.965 1.00 85.12 75 PHE A CA 1
ATOM 593 C C . PHE A 1 75 ? -6.855 -1.379 18.285 1.00 85.12 75 PHE A C 1
ATOM 595 O O . PHE A 1 75 ? -6.646 -0.270 18.775 1.00 85.12 75 PHE A O 1
ATOM 602 N N . GLU A 1 76 ? -7.606 -2.299 18.885 1.00 88.94 76 GLU A N 1
ATOM 603 C CA . GLU A 1 76 ? -8.042 -2.175 20.272 1.00 88.94 76 GLU A CA 1
ATOM 604 C C . GLU A 1 76 ? -7.139 -3.025 21.165 1.00 88.94 76 GLU A C 1
ATOM 606 O O . GLU A 1 76 ? -7.149 -4.254 21.088 1.00 88.94 76 GLU A O 1
ATOM 611 N N . GLU A 1 77 ? -6.380 -2.375 22.044 1.00 87.31 77 GLU A N 1
ATOM 612 C CA . GLU A 1 77 ? -5.591 -3.046 23.075 1.00 87.31 77 GLU A CA 1
ATOM 613 C C . GLU A 1 77 ? -6.257 -2.897 24.446 1.00 87.31 77 GLU A C 1
ATOM 615 O O . GLU A 1 77 ? -6.859 -1.870 24.771 1.00 87.31 77 GLU A O 1
ATOM 620 N N . ARG A 1 78 ? -6.152 -3.935 25.285 1.00 84.44 78 ARG A N 1
ATOM 621 C CA . ARG A 1 78 ? -6.609 -3.888 26.681 1.00 84.44 78 ARG A CA 1
ATOM 622 C C . ARG A 1 78 ? -5.425 -3.626 27.601 1.00 84.44 78 ARG A C 1
ATOM 624 O O . ARG A 1 78 ? -4.675 -4.545 27.915 1.00 84.44 78 ARG A O 1
ATOM 631 N N . VAL A 1 79 ? -5.317 -2.399 28.104 1.00 82.44 79 VAL A N 1
ATOM 632 C CA . VAL A 1 79 ? -4.311 -2.014 29.103 1.00 82.44 79 VAL A CA 1
ATOM 633 C C . VAL A 1 79 ? -5.025 -1.727 30.422 1.00 82.44 79 VAL A C 1
ATOM 635 O O . VAL A 1 79 ? -5.902 -0.868 30.502 1.00 82.44 79 VAL A O 1
ATOM 638 N N . GLY A 1 80 ? -4.705 -2.493 31.469 1.00 82.56 80 GLY A N 1
ATOM 639 C CA . GLY A 1 80 ? -5.298 -2.303 32.800 1.00 82.56 80 GLY A CA 1
ATOM 640 C C . GLY A 1 80 ? -6.826 -2.468 32.850 1.00 82.56 80 GLY A C 1
ATOM 641 O O . GLY A 1 80 ? -7.494 -1.776 33.613 1.00 82.56 80 GLY A O 1
ATOM 642 N N . GLY A 1 81 ? -7.395 -3.343 32.012 1.00 85.25 81 GLY A N 1
ATOM 643 C CA . GLY A 1 81 ? -8.839 -3.614 31.973 1.00 85.25 81 GLY A CA 1
ATOM 644 C C . GLY A 1 81 ? -9.680 -2.582 31.211 1.00 85.25 81 GLY A C 1
ATOM 645 O O . GLY A 1 81 ? -10.894 -2.753 31.117 1.00 85.25 81 GLY A O 1
ATOM 646 N N . LYS A 1 82 ? -9.062 -1.545 30.630 1.00 86.62 82 LYS A N 1
ATOM 647 C CA . LYS A 1 82 ? -9.721 -0.578 29.740 1.00 86.62 82 LYS A CA 1
ATOM 648 C C . LYS A 1 82 ? -9.270 -0.805 28.297 1.00 86.62 82 LYS A C 1
ATOM 650 O O . LYS A 1 82 ? -8.094 -1.061 28.051 1.00 86.62 82 LYS A O 1
ATOM 655 N N . SER A 1 83 ? -10.208 -0.729 27.356 1.00 89.44 83 SER A N 1
ATOM 656 C CA . SER A 1 83 ? -9.917 -0.753 25.920 1.00 89.44 83 SER A CA 1
ATOM 657 C C . SER A 1 83 ? -9.392 0.610 25.472 1.00 89.44 83 SER A C 1
ATOM 659 O O . SER A 1 83 ? -10.036 1.632 25.718 1.00 89.44 83 SER A O 1
ATOM 661 N N . GLN A 1 84 ? -8.243 0.624 24.805 1.00 91.06 84 GLN A N 1
ATOM 662 C CA . GLN A 1 84 ? -7.640 1.806 24.201 1.00 91.06 84 GLN A CA 1
ATOM 663 C C . GLN A 1 84 ? -7.416 1.564 22.708 1.00 91.06 84 GLN A C 1
ATOM 665 O O . GLN A 1 84 ? -6.986 0.484 22.307 1.00 91.06 84 GLN A O 1
ATOM 670 N N . LYS A 1 85 ? -7.696 2.586 21.894 1.00 90.44 85 LYS A N 1
ATOM 671 C CA . LYS A 1 85 ? -7.370 2.584 20.467 1.00 90.44 85 LYS A CA 1
ATOM 672 C C . LYS A 1 85 ? -5.896 2.915 20.269 1.00 90.44 85 LYS A C 1
ATOM 674 O O . LYS A 1 85 ? -5.422 3.932 20.779 1.00 90.44 85 LYS A O 1
ATOM 679 N N . VAL A 1 86 ? -5.204 2.067 19.522 1.00 91.31 86 VAL A N 1
ATOM 680 C CA . VAL A 1 86 ? -3.799 2.220 19.139 1.00 91.31 86 VAL A CA 1
ATOM 681 C C . VAL A 1 86 ? -3.725 2.318 17.621 1.00 91.31 86 VAL A C 1
ATOM 683 O O . VAL A 1 86 ? -4.422 1.592 16.914 1.00 91.31 86 VAL A O 1
ATOM 686 N N . PHE A 1 87 ? -2.892 3.233 17.129 1.00 91.00 87 PHE A N 1
ATOM 687 C CA . PHE A 1 87 ? -2.739 3.510 15.705 1.00 91.00 87 PHE A CA 1
ATOM 688 C C . PHE A 1 87 ? -1.305 3.237 15.264 1.00 91.00 87 PHE A C 1
ATOM 690 O O . PHE A 1 87 ? -0.363 3.760 15.865 1.00 91.00 87 PHE A O 1
ATOM 697 N N . TYR A 1 88 ? -1.146 2.474 14.186 1.00 91.06 88 TYR A N 1
ATOM 698 C CA . TYR A 1 88 ? 0.142 2.233 13.543 1.00 91.06 88 TYR A CA 1
ATOM 699 C C . TYR A 1 88 ? 0.126 2.790 12.126 1.00 91.06 88 TYR A C 1
ATOM 701 O O . TYR A 1 88 ? -0.796 2.535 11.356 1.00 91.06 88 TYR A O 1
ATOM 709 N N . PHE A 1 89 ? 1.167 3.537 11.767 1.00 92.06 89 PHE A N 1
ATOM 710 C CA . PHE A 1 89 ? 1.391 3.928 10.381 1.00 92.06 89 PHE A CA 1
ATOM 711 C C . PHE A 1 89 ? 2.037 2.763 9.640 1.00 92.06 89 PHE A C 1
ATOM 713 O O . PHE A 1 89 ? 3.131 2.329 10.002 1.00 92.06 89 PHE A O 1
ATOM 720 N N . VAL A 1 90 ? 1.365 2.272 8.606 1.00 93.44 90 VAL A N 1
ATOM 721 C CA . VAL A 1 90 ? 1.824 1.142 7.804 1.00 93.44 90 VAL A CA 1
ATOM 722 C C . VAL A 1 90 ? 2.167 1.626 6.402 1.00 93.44 90 VAL A C 1
ATOM 724 O O . VAL A 1 90 ? 1.427 2.406 5.805 1.00 93.44 90 VAL A O 1
ATOM 727 N N . LEU A 1 91 ? 3.296 1.152 5.878 1.00 93.44 91 LEU A N 1
ATOM 728 C CA . LEU A 1 91 ? 3.713 1.333 4.492 1.00 93.44 91 LEU A CA 1
ATOM 729 C C . LEU A 1 91 ? 3.963 -0.051 3.888 1.00 93.44 91 LEU A C 1
ATOM 731 O O . LEU A 1 91 ? 4.888 -0.740 4.315 1.00 93.44 91 LEU A O 1
ATOM 735 N N . VAL A 1 92 ? 3.154 -0.440 2.906 1.00 92.62 92 VAL A N 1
ATOM 736 C CA . VAL A 1 92 ? 3.235 -1.748 2.240 1.00 92.62 92 VAL A CA 1
ATOM 737 C C . VAL A 1 92 ? 3.687 -1.627 0.790 1.00 92.62 92 VAL A C 1
ATOM 739 O O . VAL A 1 92 ? 3.530 -0.583 0.148 1.00 92.62 92 VAL A O 1
ATOM 742 N N . LYS A 1 93 ? 4.244 -2.723 0.277 1.00 91.75 93 LYS A N 1
ATOM 743 C CA . LYS A 1 93 ? 4.519 -2.944 -1.143 1.00 91.75 93 LYS A CA 1
ATOM 744 C C . LYS A 1 93 ? 4.091 -4.361 -1.507 1.00 91.75 93 LYS A C 1
ATOM 746 O O . LYS A 1 93 ? 4.206 -5.248 -0.669 1.00 91.75 93 LYS A O 1
ATOM 751 N N . ALA A 1 94 ? 3.705 -4.586 -2.757 1.00 91.25 94 ALA A N 1
ATOM 752 C CA . ALA A 1 94 ? 3.436 -5.941 -3.214 1.00 91.25 94 ALA A CA 1
ATOM 753 C C . ALA A 1 94 ? 4.741 -6.737 -3.419 1.00 91.25 94 ALA A C 1
ATOM 755 O O . ALA A 1 94 ? 5.684 -6.258 -4.054 1.00 91.25 94 ALA A O 1
ATOM 756 N N . VAL A 1 95 ? 4.788 -7.964 -2.901 1.00 84.94 95 VAL A N 1
ATOM 757 C CA . VAL A 1 95 ? 5.812 -8.987 -3.158 1.00 84.94 95 VAL A CA 1
ATOM 758 C C . VAL A 1 95 ? 5.100 -10.320 -3.357 1.00 84.94 95 VAL A C 1
ATOM 760 O O . VAL A 1 95 ? 4.291 -10.708 -2.525 1.00 84.94 95 VAL A O 1
ATOM 763 N N . ASP A 1 96 ? 5.363 -11.020 -4.460 1.00 83.06 96 ASP A N 1
ATOM 764 C CA . ASP A 1 96 ? 4.761 -12.332 -4.757 1.00 83.06 96 ASP A CA 1
ATOM 765 C C . ASP A 1 96 ? 3.215 -12.366 -4.675 1.00 83.06 96 ASP A C 1
ATOM 767 O O . ASP A 1 96 ? 2.616 -13.371 -4.298 1.00 83.06 96 ASP A O 1
ATOM 771 N N . ASN A 1 97 ? 2.555 -11.268 -5.072 1.00 78.56 97 ASN A N 1
ATOM 772 C CA . ASN A 1 97 ? 1.099 -11.045 -4.963 1.00 78.56 97 ASN A CA 1
ATOM 773 C C . ASN A 1 97 ? 0.559 -10.959 -3.526 1.00 78.56 97 ASN A C 1
ATOM 775 O O . ASN A 1 97 ? -0.638 -11.131 -3.301 1.00 78.56 97 ASN A O 1
ATOM 779 N N . LEU A 1 98 ? 1.431 -10.677 -2.565 1.00 73.50 98 LEU A N 1
ATOM 780 C CA . LEU A 1 98 ? 1.107 -10.412 -1.169 1.00 73.50 98 LEU A CA 1
ATOM 781 C C . LEU A 1 98 ? 1.559 -8.996 -0.807 1.00 73.50 98 LEU A C 1
ATOM 783 O O . LEU A 1 98 ? 2.512 -8.487 -1.393 1.00 73.50 98 LEU A O 1
ATOM 787 N N . ASP A 1 99 ? 0.876 -8.362 0.141 1.00 74.50 99 ASP A N 1
ATOM 788 C CA . ASP A 1 99 ? 1.185 -7.024 0.662 1.00 74.50 99 ASP A CA 1
ATOM 789 C C . ASP A 1 99 ? 1.628 -7.021 2.130 1.00 74.50 99 ASP A C 1
ATOM 791 O O . ASP A 1 99 ? 1.045 -7.780 2.946 1.00 74.50 99 ASP A O 1
#

pLDDT: mean 81.39, std 15.41, range [33.84, 96.25]